Protein AF-A0A961P946-F1 (afdb_monomer)

Solvent-accessible surface area (backbone atoms only — not comparable to full-atom values): 4092 Å² total; per-residue (Å²): 133,83,87,75,55,53,78,73,35,80,58,24,82,43,62,62,56,95,43,76,69,19,48,51,48,46,51,55,44,39,74,74,71,52,58,69,81,72,51,62,84,42,85,84,79,84,82,89,71,77,50,38,95,90,34,78,93,31,57,82,66,114

pLDDT: mean 95.73, std 3.59, range [72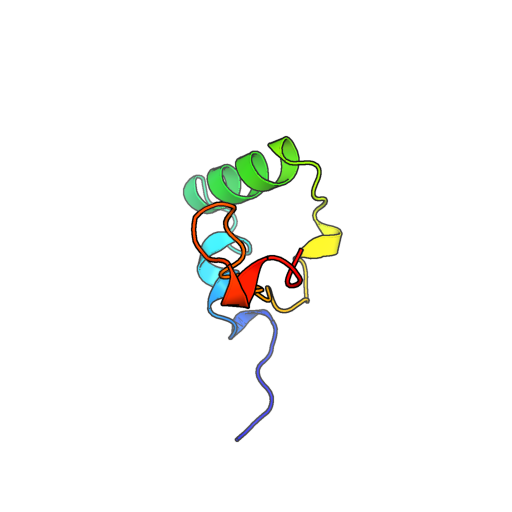.06, 98.31]

Sequence (62 aa):
MTRKTPEDLRSARWFAPDDLRSMGHRSRAMQMGWNPEDWEGKPVIAVINTWSDLSPCHHHLR

Structure (mmCIF, N/CA/C/O backbone):
data_AF-A0A961P946-F1
#
_entry.id   AF-A0A961P946-F1
#
loop_
_atom_site.group_PDB
_atom_site.id
_atom_site.type_symbol
_atom_site.label_atom_id
_atom_site.label_alt_id
_atom_site.label_comp_id
_atom_site.label_asym_id
_atom_site.label_entity_id
_atom_site.label_seq_id
_atom_site.pdbx_PDB_ins_code
_atom_site.Cartn_x
_atom_site.Cartn_y
_atom_site.Cartn_z
_atom_site.occupancy
_atom_site.B_iso_or_equiv
_atom_site.auth_seq_id
_atom_site.auth_comp_id
_atom_site.auth_asym_id
_atom_site.auth_atom_id
_atom_site.pdbx_PDB_model_num
ATOM 1 N N . MET A 1 1 ? -21.803 -15.043 -4.996 1.00 72.06 1 MET A N 1
ATOM 2 C CA . MET A 1 1 ? -21.016 -14.516 -3.858 1.00 72.06 1 MET A CA 1
ATOM 3 C C . MET A 1 1 ? -21.689 -13.252 -3.362 1.00 72.06 1 MET A C 1
ATOM 5 O O . MET A 1 1 ? -22.037 -12.419 -4.189 1.00 72.06 1 MET A O 1
ATOM 9 N N . THR A 1 2 ? -21.893 -13.121 -2.055 1.00 87.81 2 THR A N 1
ATOM 10 C CA . THR A 1 2 ? -22.428 -11.898 -1.439 1.00 87.81 2 THR A CA 1
ATOM 11 C C . THR A 1 2 ? -21.389 -10.778 -1.523 1.00 87.81 2 THR A C 1
ATOM 13 O O . THR A 1 2 ? -20.186 -11.040 -1.443 1.00 87.81 2 THR A O 1
ATOM 16 N N . ARG A 1 3 ? -21.834 -9.534 -1.720 1.00 90.50 3 ARG A N 1
ATOM 17 C CA . ARG A 1 3 ? -20.949 -8.363 -1.726 1.00 90.50 3 ARG A CA 1
ATOM 18 C C . ARG A 1 3 ? -20.363 -8.171 -0.323 1.00 90.50 3 ARG A C 1
ATOM 20 O O . ARG A 1 3 ? -21.113 -8.166 0.644 1.00 90.50 3 ARG A O 1
ATOM 27 N N . LYS A 1 4 ? -19.040 -8.032 -0.237 1.00 94.12 4 LYS A N 1
ATOM 28 C CA . LYS A 1 4 ? -18.311 -7.778 1.016 1.00 94.12 4 LYS A CA 1
ATOM 29 C C . LYS A 1 4 ? -18.491 -6.332 1.469 1.00 94.12 4 LYS A C 1
ATOM 31 O O . LYS A 1 4 ? -18.516 -5.441 0.612 1.00 94.12 4 LYS A O 1
ATOM 36 N N . THR A 1 5 ? -18.567 -6.106 2.777 1.00 95.31 5 THR A N 1
ATOM 37 C CA . THR A 1 5 ? -18.462 -4.756 3.348 1.00 95.31 5 THR A CA 1
ATOM 38 C C . THR A 1 5 ? -16.986 -4.343 3.459 1.00 95.31 5 THR A C 1
ATOM 40 O O . THR A 1 5 ? -16.103 -5.196 3.315 1.00 95.31 5 THR A O 1
ATOM 43 N N . PRO A 1 6 ? -16.668 -3.053 3.667 1.00 94.19 6 PRO A N 1
ATOM 44 C CA . PRO A 1 6 ? -15.289 -2.606 3.869 1.00 94.19 6 PRO A CA 1
ATOM 45 C C . PRO A 1 6 ? -14.555 -3.347 4.998 1.00 94.19 6 PRO A C 1
ATOM 47 O O . PRO A 1 6 ? -13.370 -3.646 4.861 1.00 94.19 6 PRO A O 1
ATOM 50 N N . GLU A 1 7 ? -15.260 -3.712 6.068 1.00 94.25 7 GLU A N 1
ATOM 51 C CA . GLU A 1 7 ? -14.731 -4.433 7.233 1.00 94.25 7 GLU A CA 1
ATOM 52 C C . GLU A 1 7 ? -14.359 -5.888 6.897 1.00 94.25 7 GLU A C 1
ATOM 54 O O . GLU A 1 7 ? -13.399 -6.430 7.444 1.00 94.25 7 GLU A O 1
ATOM 59 N N . ASP A 1 8 ? -15.058 -6.499 5.934 1.00 96.12 8 ASP A N 1
ATOM 60 C CA . ASP A 1 8 ? -14.776 -7.852 5.435 1.00 96.12 8 ASP A CA 1
ATOM 61 C C . ASP A 1 8 ? -13.543 -7.912 4.511 1.00 96.12 8 ASP A C 1
ATOM 63 O O . ASP A 1 8 ? -13.090 -8.994 4.099 1.00 96.12 8 ASP A O 1
ATOM 67 N N . LEU A 1 9 ? -13.014 -6.758 4.089 1.00 96.50 9 LEU A N 1
ATOM 68 C CA . LEU A 1 9 ? -11.863 -6.703 3.197 1.00 96.50 9 LEU A CA 1
ATOM 69 C C . LEU A 1 9 ? -10.577 -7.031 3.954 1.00 96.50 9 LEU A C 1
ATOM 71 O O . LEU A 1 9 ? -10.319 -6.561 5.057 1.00 96.50 9 LEU A O 1
ATOM 75 N N . ARG A 1 10 ? -9.673 -7.772 3.304 1.00 96.62 10 ARG A N 1
ATOM 76 C CA . ARG A 1 10 ? -8.364 -8.117 3.891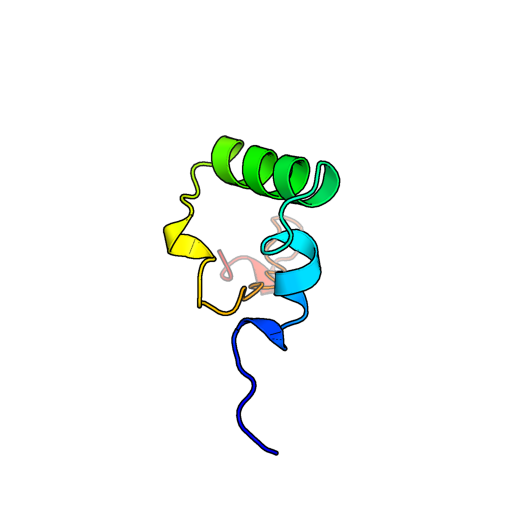 1.00 96.62 10 ARG A CA 1
ATOM 77 C C . ARG A 1 10 ? -7.534 -6.887 4.288 1.00 96.62 10 ARG A C 1
ATOM 79 O O . ARG A 1 10 ? -6.713 -6.982 5.196 1.00 96.62 10 ARG A O 1
ATOM 86 N N . SER A 1 11 ? -7.736 -5.761 3.599 1.00 97.12 11 SER A N 1
ATOM 87 C CA . SER A 1 11 ? -7.087 -4.479 3.881 1.00 97.12 11 SER A CA 1
ATOM 88 C C . SER A 1 11 ? -7.536 -3.876 5.211 1.00 97.12 11 SER A C 1
ATOM 90 O O . SER A 1 11 ? -6.732 -3.199 5.847 1.00 97.12 11 SER A O 1
ATOM 92 N N . ALA A 1 12 ? -8.754 -4.173 5.682 1.00 97.00 12 ALA A N 1
ATOM 93 C CA . ALA A 1 12 ? -9.246 -3.691 6.969 1.00 97.00 12 ALA A CA 1
ATOM 94 C C . ALA A 1 12 ? -8.303 -4.097 8.105 1.00 97.00 12 ALA A C 1
ATOM 96 O O . ALA A 1 12 ? -7.966 -3.267 8.931 1.00 97.00 12 ALA A O 1
ATOM 97 N N . ARG A 1 13 ? -7.737 -5.312 8.074 1.00 96.38 13 ARG A N 1
ATOM 98 C CA . ARG A 1 13 ? -6.764 -5.799 9.075 1.00 96.38 13 ARG A CA 1
ATOM 99 C C . ARG A 1 13 ? -5.499 -4.941 9.224 1.00 96.38 13 ARG A C 1
ATOM 101 O O . ARG A 1 13 ? -4.776 -5.129 10.195 1.00 96.38 13 ARG A O 1
ATOM 108 N N . TRP A 1 14 ? -5.193 -4.094 8.243 1.00 96.94 14 TRP A N 1
ATOM 109 C CA . TRP A 1 14 ? -4.012 -3.226 8.234 1.00 96.94 14 TRP A CA 1
ATOM 110 C C . TRP A 1 14 ? -4.355 -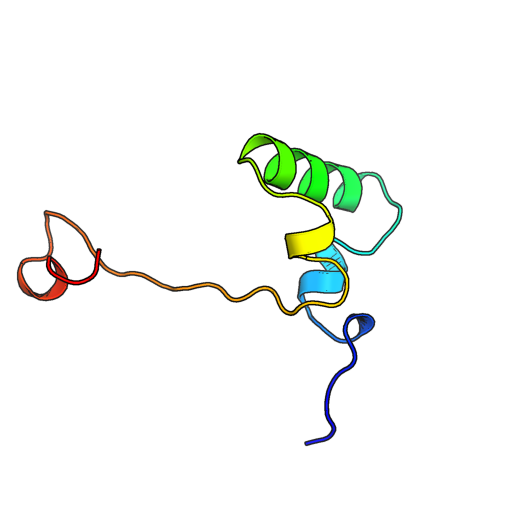1.764 8.521 1.00 96.94 14 TRP A C 1
ATOM 112 O O . TRP A 1 14 ? -3.527 -1.062 9.087 1.00 96.94 14 TRP A O 1
ATOM 122 N N . PHE A 1 15 ? -5.542 -1.304 8.116 1.00 96.81 15 PHE A N 1
ATOM 123 C CA . PHE A 1 15 ? -5.891 0.119 8.137 1.00 96.81 15 PHE A CA 1
ATOM 124 C C . PHE A 1 15 ? -7.038 0.479 9.088 1.00 96.81 15 PHE A C 1
ATOM 126 O O . PHE A 1 15 ? -7.094 1.631 9.513 1.00 96.81 15 PHE A O 1
ATOM 133 N N . ALA A 1 16 ? -7.923 -0.460 9.439 1.00 95.19 16 ALA A N 1
ATOM 134 C CA . ALA A 1 16 ? -9.149 -0.177 10.189 1.00 95.19 16 ALA A CA 1
ATOM 135 C C . ALA A 1 16 ? -9.004 -0.217 11.724 1.00 95.19 16 ALA A C 1
ATOM 137 O O . ALA A 1 16 ? -9.569 0.669 12.360 1.00 95.19 16 ALA A O 1
ATOM 138 N N . PRO A 1 17 ? -8.281 -1.174 12.353 1.00 96.50 17 PRO A N 1
ATOM 139 C CA . PRO A 1 17 ? -8.177 -1.207 13.805 1.00 96.50 17 PRO A CA 1
ATOM 140 C C . PRO A 1 17 ? -7.589 0.077 14.385 1.00 96.50 17 PRO A C 1
ATOM 142 O O . PRO A 1 17 ? -6.688 0.703 13.810 1.00 96.50 17 PRO A O 1
ATOM 145 N N . ASP A 1 18 ? -8.073 0.434 15.567 1.00 95.75 18 ASP A N 1
ATOM 146 C CA . ASP A 1 18 ? -7.479 1.482 16.384 1.00 95.75 18 ASP A CA 1
ATOM 147 C C . ASP A 1 18 ? -6.435 0.874 17.328 1.00 95.75 18 ASP A C 1
ATOM 149 O O . ASP A 1 18 ? -6.638 0.714 18.529 1.00 95.75 18 ASP A O 1
ATOM 153 N N . ASP A 1 19 ? -5.328 0.422 16.737 1.00 97.25 19 ASP A N 1
ATOM 154 C CA . ASP A 1 19 ? -4.190 -0.136 17.455 1.00 97.25 19 ASP A CA 1
ATOM 155 C C . ASP A 1 19 ? -2.858 0.423 16.932 1.00 97.25 19 ASP A C 1
ATOM 157 O O . ASP A 1 19 ? -2.769 1.032 15.859 1.00 97.25 19 ASP A O 1
ATOM 161 N N . LEU A 1 20 ? -1.786 0.212 17.703 1.00 97.69 20 LEU A N 1
ATOM 162 C CA . LEU A 1 20 ? -0.445 0.698 17.356 1.00 97.69 20 LEU A CA 1
ATOM 163 C C . LEU A 1 20 ? 0.052 0.151 16.012 1.00 97.69 20 LEU A C 1
ATOM 165 O O . LEU A 1 20 ? 0.781 0.836 15.293 1.00 97.69 20 LEU A O 1
ATOM 169 N N . ARG A 1 21 ? -0.347 -1.073 15.654 1.00 96.94 21 ARG A N 1
ATOM 170 C CA 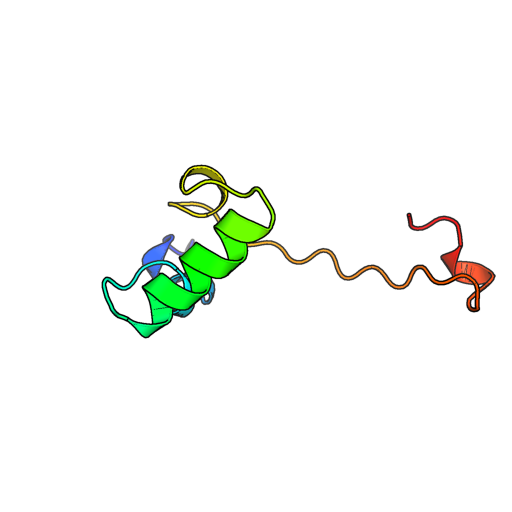. ARG A 1 21 ? 0.063 -1.714 14.404 1.00 96.94 21 ARG A CA 1
ATOM 171 C C . ARG A 1 21 ? -0.551 -1.000 13.201 1.00 96.94 21 ARG A C 1
ATOM 173 O O . ARG A 1 21 ? 0.161 -0.631 12.269 1.00 96.94 21 ARG A O 1
ATOM 180 N N . SER A 1 22 ? -1.856 -0.779 13.239 1.00 97.19 22 SER A N 1
ATOM 181 C CA . SER A 1 22 ? -2.619 -0.136 12.172 1.00 97.19 22 SER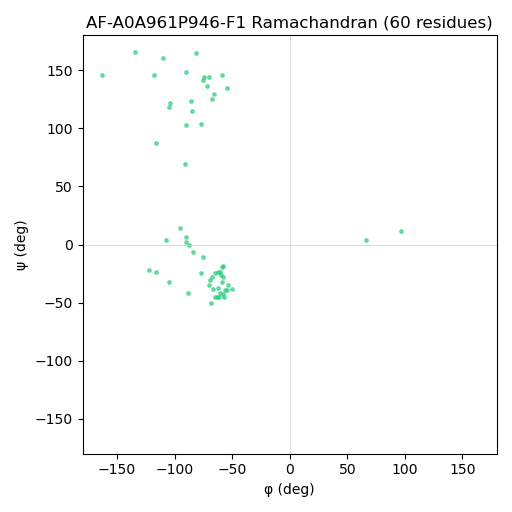 A CA 1
ATOM 182 C C . SER A 1 22 ? -2.292 1.350 12.077 1.00 97.19 22 SER A C 1
ATOM 184 O O . SER A 1 22 ? -2.172 1.882 10.975 1.00 97.19 22 SER A O 1
ATOM 186 N N . MET A 1 23 ? -2.022 2.006 13.211 1.00 97.56 23 MET A N 1
ATOM 187 C CA . MET A 1 23 ? -1.457 3.357 13.238 1.00 97.56 23 MET A CA 1
ATOM 188 C C . MET A 1 23 ? -0.124 3.422 12.478 1.00 97.56 23 MET A C 1
ATOM 190 O O . MET A 1 23 ? 0.047 4.299 11.631 1.00 97.56 23 MET A O 1
ATOM 194 N N . GLY A 1 24 ? 0.783 2.462 12.690 1.00 98.31 24 GLY A N 1
ATOM 195 C CA . GLY A 1 24 ? 2.045 2.387 11.947 1.00 98.31 24 GLY A CA 1
ATOM 196 C C . GLY A 1 24 ? 1.849 2.222 10.434 1.00 98.31 24 GLY A C 1
ATOM 197 O O . GLY A 1 24 ? 2.517 2.890 9.642 1.00 98.31 24 GLY A O 1
ATOM 198 N N . HIS A 1 25 ? 0.896 1.385 10.014 1.00 97.88 25 HIS A N 1
ATOM 199 C CA . HIS A 1 25 ? 0.556 1.212 8.598 1.00 97.88 25 HIS A CA 1
ATOM 200 C C . HIS A 1 25 ? -0.030 2.489 7.973 1.00 97.88 25 HIS A C 1
ATOM 202 O O . HIS A 1 25 ? 0.422 2.895 6.899 1.00 97.88 25 HIS A O 1
ATOM 208 N N . ARG A 1 26 ? -0.964 3.166 8.660 1.00 97.75 26 ARG A N 1
ATOM 209 C CA . ARG A 1 26 ? -1.520 4.463 8.229 1.00 97.75 26 ARG A CA 1
ATOM 210 C C . ARG A 1 26 ? -0.440 5.541 8.151 1.00 97.75 26 ARG A C 1
ATOM 212 O O . ARG A 1 26 ? -0.344 6.224 7.139 1.00 97.75 26 ARG A O 1
ATOM 219 N N . SER A 1 27 ? 0.429 5.636 9.159 1.00 97.94 27 SER A N 1
ATOM 220 C CA . SER A 1 27 ? 1.541 6.596 9.175 1.00 97.94 27 SER A CA 1
ATOM 221 C C . SER A 1 27 ? 2.472 6.407 7.974 1.00 97.94 27 SER A C 1
ATOM 223 O O . SER A 1 27 ? 2.840 7.381 7.319 1.00 97.94 27 SER A O 1
ATOM 225 N N . ARG A 1 28 ? 2.806 5.159 7.615 1.00 97.44 28 ARG A N 1
ATOM 226 C CA . ARG A 1 28 ? 3.640 4.886 6.435 1.00 97.44 28 ARG A CA 1
ATOM 227 C C . ARG A 1 28 ? 2.942 5.244 5.123 1.00 97.44 28 ARG A C 1
ATOM 229 O O . ARG A 1 28 ? 3.605 5.743 4.220 1.00 97.44 28 ARG A O 1
ATOM 236 N N . ALA A 1 29 ? 1.636 5.004 5.011 1.00 97.19 29 ALA A N 1
ATOM 237 C CA . ALA A 1 29 ? 0.860 5.437 3.851 1.00 97.19 29 ALA A CA 1
ATOM 238 C C . ALA A 1 29 ? 0.840 6.971 3.736 1.00 97.19 29 ALA A C 1
ATOM 240 O O . ALA A 1 29 ? 1.143 7.507 2.673 1.00 97.19 29 ALA A O 1
ATOM 241 N N . MET A 1 30 ? 0.611 7.677 4.845 1.00 97.62 30 MET A N 1
ATOM 242 C CA . MET A 1 30 ? 0.626 9.144 4.888 1.00 97.62 30 MET A CA 1
ATOM 243 C C . MET A 1 30 ? 1.995 9.737 4.540 1.00 97.62 30 MET A C 1
ATOM 245 O O . MET A 1 30 ? 2.067 10.726 3.820 1.00 97.62 30 MET A O 1
ATOM 249 N N . GLN A 1 31 ? 3.097 9.101 4.957 1.00 98.31 31 GLN A N 1
ATOM 250 C CA . GLN A 1 31 ? 4.452 9.499 4.540 1.00 98.31 31 GLN A CA 1
ATOM 251 C C . GLN A 1 31 ? 4.663 9.427 3.019 1.00 98.31 31 GLN A C 1
ATOM 253 O O . GLN A 1 31 ? 5.512 10.142 2.495 1.00 98.31 31 GLN A O 1
ATOM 258 N N . MET A 1 32 ? 3.921 8.568 2.311 1.00 97.75 32 MET A N 1
ATOM 259 C CA . MET A 1 32 ? 3.956 8.470 0.846 1.00 97.75 32 MET A CA 1
ATOM 260 C C . MET A 1 32 ? 2.980 9.437 0.154 1.00 97.75 32 MET A C 1
ATOM 262 O O . MET A 1 32 ? 2.935 9.451 -1.072 1.00 97.75 32 MET A O 1
ATOM 266 N N . GLY A 1 33 ? 2.221 10.237 0.914 1.00 97.88 33 GLY A N 1
ATOM 267 C CA . GLY A 1 33 ? 1.294 11.246 0.392 1.00 97.88 33 GLY A CA 1
ATOM 268 C C . GLY A 1 33 ? -0.172 10.814 0.289 1.00 97.88 33 GLY A C 1
ATOM 269 O O . GLY A 1 33 ? -0.946 11.524 -0.342 1.00 97.88 33 GLY A O 1
ATOM 270 N N . TRP A 1 34 ? -0.561 9.680 0.882 1.00 97.56 34 TRP A N 1
ATOM 271 C CA . TRP A 1 34 ? -1.956 9.216 0.904 1.00 97.56 34 TRP A CA 1
ATOM 272 C C . TRP A 1 34 ? -2.728 9.745 2.120 1.00 97.56 34 TRP A C 1
ATOM 274 O O . TRP A 1 34 ? -2.174 9.861 3.215 1.00 97.56 34 TRP A O 1
ATOM 284 N N . ASN A 1 35 ? -4.027 9.968 1.956 1.00 97.00 35 ASN A N 1
ATOM 285 C CA . ASN A 1 35 ? -4.936 10.474 2.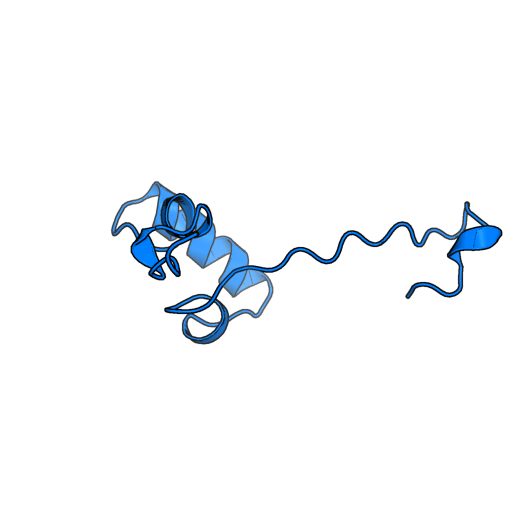982 1.00 97.00 35 ASN A CA 1
ATOM 286 C C . ASN A 1 35 ? -5.932 9.395 3.446 1.00 97.00 35 ASN A C 1
ATOM 288 O O . ASN A 1 35 ? -6.196 8.449 2.706 1.00 97.00 35 ASN A O 1
ATOM 292 N N . PRO A 1 36 ? -6.560 9.537 4.632 1.00 95.38 36 PRO A N 1
ATOM 293 C CA . PRO A 1 36 ? -7.572 8.592 5.119 1.00 95.38 36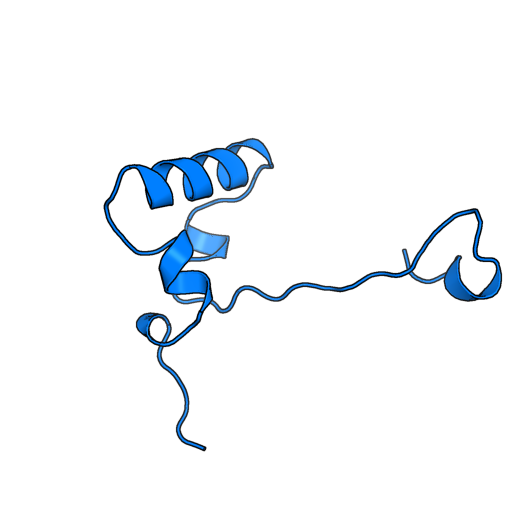 PRO A CA 1
ATOM 294 C C . PRO A 1 36 ? -8.680 8.268 4.114 1.00 95.38 36 PRO A C 1
ATOM 296 O O . PRO A 1 36 ? -9.062 7.110 3.945 1.00 95.38 36 PRO A O 1
ATOM 299 N N . GLU A 1 37 ? -9.115 9.277 3.365 1.00 96.44 37 GLU A N 1
ATOM 300 C CA . GLU A 1 37 ? -10.101 9.156 2.292 1.00 96.44 37 GLU A CA 1
ATOM 301 C C . GLU A 1 37 ? -9.696 8.194 1.162 1.00 96.44 37 GLU A C 1
ATOM 303 O O . GLU A 1 37 ? -10.571 7.726 0.431 1.00 96.44 37 GLU A O 1
ATOM 308 N N . ASP A 1 38 ? -8.412 7.862 1.005 1.00 95.56 38 ASP A N 1
ATOM 309 C CA . ASP A 1 38 ? -7.927 6.932 -0.019 1.00 95.56 38 ASP A CA 1
ATOM 310 C C . ASP A 1 38 ? -8.182 5.461 0.339 1.00 95.56 38 ASP A C 1
ATOM 312 O O . ASP A 1 38 ? -8.296 4.622 -0.558 1.00 95.56 38 ASP A O 1
ATOM 316 N N . TRP A 1 39 ? -8.313 5.126 1.629 1.00 94.38 39 TRP A N 1
ATOM 317 C CA . TRP A 1 39 ? -8.518 3.744 2.086 1.00 94.38 39 TRP A CA 1
ATOM 318 C C . TRP A 1 39 ? -9.789 3.526 2.914 1.00 94.38 39 TRP A C 1
ATOM 320 O O . TRP A 1 39 ? -10.274 2.395 2.989 1.00 94.38 39 TRP A O 1
ATOM 330 N N . GLU A 1 40 ? -10.359 4.560 3.531 1.00 94.69 40 GLU A N 1
ATOM 331 C CA . GLU A 1 40 ? -11.574 4.432 4.340 1.00 94.69 40 GLU A CA 1
ATOM 332 C C . GLU A 1 40 ? -12.793 4.083 3.483 1.00 94.69 40 GLU A C 1
ATOM 334 O O . GLU A 1 40 ? -13.110 4.744 2.495 1.00 94.69 40 GLU A O 1
ATOM 339 N N . GLY A 1 41 ? -13.472 2.989 3.840 1.00 94.06 41 GLY A N 1
ATOM 340 C CA . GLY A 1 41 ? -14.645 2.503 3.108 1.00 94.06 41 GLY A CA 1
ATOM 341 C C . GLY A 1 41 ? -14.357 2.008 1.683 1.00 94.06 41 GLY A C 1
ATOM 342 O O . GLY A 1 41 ? -15.292 1.641 0.968 1.00 94.06 41 GLY A O 1
ATOM 343 N N . LYS A 1 42 ? -13.087 1.975 1.254 1.00 95.38 42 LYS A N 1
ATOM 344 C CA . LYS A 1 42 ? -12.677 1.667 -0.121 1.00 95.38 42 LYS A CA 1
ATOM 345 C C . LYS A 1 42 ? -11.818 0.399 -0.185 1.00 95.38 42 LYS A C 1
ATOM 347 O O . LYS A 1 42 ? -11.033 0.114 0.721 1.00 95.38 42 LYS A O 1
ATOM 352 N N . PRO A 1 43 ? -11.929 -0.396 -1.262 1.00 96.31 43 PRO A N 1
ATOM 353 C CA . PRO A 1 43 ? -11.010 -1.500 -1.482 1.00 96.31 43 PRO A CA 1
ATOM 354 C C . PRO A 1 43 ? -9.622 -0.991 -1.876 1.00 96.31 43 PRO A C 1
ATOM 356 O O . PRO A 1 43 ? -9.485 -0.148 -2.756 1.00 96.31 43 PRO A O 1
ATOM 359 N N . VAL A 1 44 ? -8.581 -1.580 -1.285 1.00 96.12 44 VAL A N 1
ATOM 360 C CA . VAL A 1 44 ? -7.192 -1.336 -1.697 1.00 96.12 44 VAL A CA 1
ATOM 361 C C . VAL A 1 44 ? -6.845 -2.256 -2.865 1.00 96.12 44 VAL A C 1
ATOM 363 O O . VAL A 1 44 ? -6.807 -3.486 -2.719 1.00 96.12 44 VAL A O 1
ATOM 366 N N . ILE A 1 45 ? -6.591 -1.659 -4.028 1.00 96.50 45 ILE A N 1
ATOM 367 C CA . ILE A 1 45 ? -6.274 -2.371 -5.267 1.00 96.50 45 ILE A CA 1
ATOM 368 C C . ILE A 1 45 ? -4.781 -2.246 -5.553 1.00 96.50 45 ILE A C 1
ATOM 370 O O . ILE A 1 45 ? -4.263 -1.153 -5.746 1.00 96.50 45 ILE A O 1
ATOM 374 N N . ALA A 1 46 ? -4.089 -3.383 -5.588 1.00 96.38 46 ALA A N 1
ATOM 375 C CA . ALA A 1 46 ? -2.703 -3.427 -6.027 1.00 96.38 46 ALA A CA 1
ATOM 376 C C . ALA A 1 46 ? -2.664 -3.569 -7.551 1.00 96.38 46 ALA A C 1
ATOM 378 O O . ALA A 1 46 ? -3.212 -4.531 -8.092 1.00 96.38 46 ALA A O 1
ATOM 379 N N . VAL A 1 47 ? -1.992 -2.641 -8.227 1.00 96.19 47 VAL A N 1
ATOM 380 C CA . VAL A 1 47 ? -1.638 -2.783 -9.641 1.00 96.19 47 VAL A CA 1
ATOM 381 C C . VAL A 1 47 ? -0.271 -3.449 -9.699 1.00 96.19 47 VAL A C 1
ATOM 383 O O . VAL A 1 47 ? 0.749 -2.823 -9.419 1.00 96.19 47 VAL A O 1
ATOM 386 N N . ILE A 1 48 ? -0.251 -4.745 -10.005 1.00 96.81 48 ILE A N 1
ATOM 387 C CA . ILE A 1 48 ? 1.004 -5.476 -10.190 1.00 96.81 48 ILE A CA 1
ATOM 388 C C . ILE A 1 48 ? 1.552 -5.097 -11.562 1.00 96.81 48 ILE A C 1
ATOM 390 O O . ILE A 1 48 ? 1.045 -5.554 -12.583 1.00 96.81 48 ILE A O 1
ATOM 394 N N . ASN A 1 49 ? 2.570 -4.242 -11.570 1.00 96.62 49 ASN A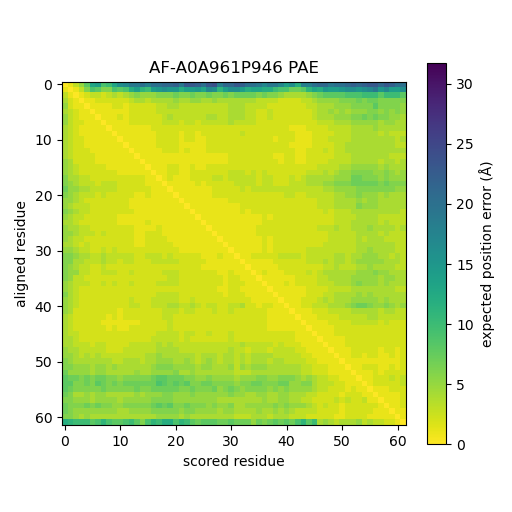 N 1
ATOM 395 C CA . ASN A 1 49 ? 3.229 -3.794 -12.784 1.00 96.62 49 ASN A CA 1
ATOM 396 C C . ASN A 1 49 ? 4.582 -4.498 -12.937 1.00 96.62 49 ASN A C 1
ATOM 398 O O . ASN A 1 49 ? 5.437 -4.405 -12.058 1.00 96.62 49 ASN A O 1
ATOM 402 N N . THR A 1 50 ? 4.765 -5.205 -14.050 1.00 97.00 50 THR A N 1
ATOM 403 C CA . THR A 1 50 ? 6.012 -5.903 -14.397 1.00 97.00 50 THR A CA 1
ATOM 404 C C . THR A 1 50 ? 6.925 -5.075 -15.304 1.00 97.00 50 THR A C 1
ATOM 406 O O . THR A 1 50 ? 7.846 -5.630 -15.907 1.00 97.00 50 THR A O 1
ATOM 409 N N . TRP A 1 51 ? 6.670 -3.769 -15.437 1.00 97.56 51 TRP A N 1
ATOM 410 C CA . TRP A 1 51 ? 7.570 -2.832 -16.101 1.00 97.56 51 TRP A CA 1
ATOM 411 C C . TRP A 1 51 ? 8.976 -2.888 -15.487 1.00 97.56 51 TRP A C 1
ATOM 413 O O . TRP A 1 51 ? 9.151 -2.891 -14.268 1.00 97.56 51 TRP A O 1
ATOM 423 N N . SER A 1 52 ? 9.985 -2.925 -16.355 1.00 96.38 52 SER A N 1
ATOM 424 C CA . SER A 1 52 ? 11.399 -2.857 -15.996 1.00 96.38 52 SER A CA 1
ATOM 425 C C . SER A 1 52 ? 12.223 -2.516 -17.236 1.00 96.38 52 SER A C 1
ATOM 427 O O . SER A 1 52 ? 11.917 -3.003 -18.327 1.00 96.38 52 SER A O 1
ATOM 429 N N . ASP A 1 53 ? 13.310 -1.757 -17.077 1.00 96.12 53 ASP A N 1
ATOM 430 C CA . ASP A 1 53 ? 14.268 -1.489 -18.162 1.00 96.12 53 ASP A CA 1
ATOM 431 C C . ASP A 1 53 ? 14.953 -2.768 -18.684 1.00 96.12 53 ASP A C 1
ATOM 433 O O . ASP A 1 53 ? 15.374 -2.821 -19.836 1.00 96.12 53 ASP A O 1
ATOM 437 N N . LEU A 1 54 ? 15.013 -3.830 -17.868 1.00 96.94 54 LEU A N 1
ATOM 438 C CA . LEU A 1 54 ? 15.591 -5.128 -18.239 1.00 96.94 54 LEU A CA 1
ATOM 439 C C . LEU A 1 54 ? 14.611 -6.048 -18.987 1.00 96.94 54 LEU A C 1
ATOM 441 O O . LEU A 1 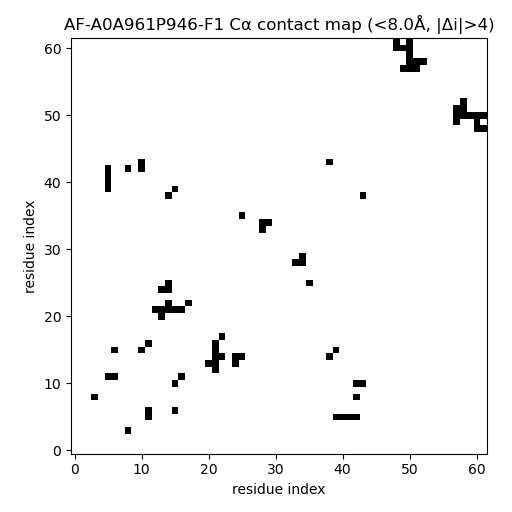54 ? 15.008 -7.124 -19.428 1.00 96.94 54 LEU A O 1
ATOM 445 N N . SER A 1 55 ? 13.334 -5.669 -19.109 1.00 95.69 55 SER A N 1
ATOM 446 C CA . SER A 1 55 ? 12.284 -6.475 -19.749 1.00 95.69 55 SER A CA 1
ATOM 447 C C . SER A 1 55 ? 11.749 -5.774 -21.004 1.00 95.69 55 SER A C 1
ATOM 449 O O . SER A 1 55 ? 10.739 -5.071 -20.916 1.00 95.69 55 SER A O 1
ATOM 451 N N . PRO A 1 56 ? 12.360 -5.979 -22.192 1.00 95.69 56 PRO A N 1
ATOM 452 C CA . PRO A 1 56 ? 11.983 -5.269 -23.419 1.00 95.69 56 PRO A CA 1
ATOM 453 C C . PRO A 1 56 ? 10.494 -5.393 -23.765 1.00 95.69 56 PRO A C 1
ATOM 455 O O . PRO A 1 56 ? 9.855 -4.414 -24.143 1.00 95.69 56 PRO A O 1
ATOM 458 N N . CYS A 1 57 ? 9.909 -6.578 -23.558 1.00 97.12 57 CYS A N 1
ATOM 459 C CA . CYS A 1 57 ? 8.492 -6.834 -23.819 1.00 97.12 57 CYS A CA 1
ATOM 460 C C . CYS A 1 57 ? 7.546 -6.028 -22.912 1.00 97.12 57 CYS A C 1
ATOM 462 O O . CYS A 1 57 ? 6.404 -5.799 -23.291 1.00 97.12 57 CYS A O 1
ATOM 464 N N . HIS A 1 58 ? 7.993 -5.600 -21.728 1.00 97.38 58 HIS A N 1
ATOM 465 C CA . HIS A 1 58 ? 7.168 -4.930 -20.713 1.00 97.38 58 HIS A CA 1
ATOM 466 C C . HIS A 1 58 ? 7.470 -3.430 -20.579 1.00 97.38 58 HIS A C 1
ATOM 468 O O . HIS A 1 58 ? 6.893 -2.759 -19.725 1.00 97.38 58 HIS A O 1
ATOM 474 N N . HIS A 1 59 ? 8.352 -2.874 -21.417 1.00 95.81 59 HIS A N 1
ATOM 475 C CA . HIS A 1 59 ? 8.803 -1.483 -21.299 1.00 95.81 59 HIS A CA 1
ATOM 476 C C . HIS A 1 59 ? 7.669 -0.445 -21.431 1.00 95.81 59 HIS A C 1
ATOM 478 O O . HIS A 1 59 ? 7.774 0.661 -20.907 1.00 95.81 59 HIS A O 1
ATOM 484 N N . HIS A 1 60 ? 6.566 -0.808 -22.088 1.00 94.69 60 HIS A N 1
ATOM 485 C CA . HIS A 1 60 ? 5.410 0.058 -22.337 1.00 94.69 60 HIS A CA 1
ATOM 486 C C . HIS A 1 60 ? 4.331 0.009 -21.236 1.00 94.69 60 HIS A C 1
ATOM 488 O O . HIS A 1 60 ? 3.257 0.568 -21.426 1.00 94.69 60 HIS A O 1
ATOM 494 N N . LEU A 1 61 ? 4.578 -0.678 -20.113 1.00 96.81 61 LEU A N 1
ATOM 495 C CA . LEU A 1 61 ? 3.599 -0.841 -19.027 1.00 96.81 61 LEU A CA 1
ATOM 496 C C . LEU A 1 61 ? 3.647 0.261 -17.946 1.00 96.81 61 LEU A C 1
ATOM 498 O O . LEU A 1 61 ? 2.912 0.150 -16.968 1.00 96.81 61 LEU A O 1
ATOM 502 N N . ARG A 1 62 ? 4.504 1.284 -18.069 1.00 88.94 62 ARG A N 1
ATOM 503 C CA . ARG A 1 62 ? 4.579 2.409 -17.113 1.00 88.94 62 ARG A CA 1
ATOM 504 C C . ARG A 1 62 ? 3.690 3.584 -17.500 1.00 88.94 62 ARG A C 1
ATOM 506 O O . ARG A 1 62 ? 3.570 3.839 -18.718 1.00 88.94 62 ARG A O 1
#

Secondary structure (DSSP, 8-state):
-PPPPGGGSTTHHHHSS-SHHHHHHHHHHHHTT--HHHHTTS----------TT-GGGGGG-

Radius of gyration: 15.62 Å; Cα contacts (8 Å, |Δi|>4): 43; chains: 1; bounding box: 38×26×41 Å

Foldseek 3Di:
DDDDWLCRAPCCVQQPDPDPRNVVSVVVCVVVPDDPVVRVRDHDDDDDQPADPVDPVRVPRD

Mean predicted aligned error: 3.3 Å

Nearest PDB structures (foldseek):
  5j85-assembly1_A  TM=8.802E-01  e=1.789E-02  Rhizobium leguminosarum bv. trifolii
  5j84-assembly2_H  TM=9.329E-01  e=4.122E-02  Rhizobium leguminosarum bv. trifolii WSM2304
  9evv-assembly1_D  TM=9.246E-01  e=7.192E-02  Rhizobium leguminosarum bv. trifolii
  8epz-assembly1_B  TM=9.299E-01  e=1.442E-01  Paralcaligenes ureilyticus